Protein AF-A0A355G1M2-F1 (afdb_monomer)

Foldseek 3Di:
DVCCVQWLQRVQQLQLQLQLLVQLEPVSSVVSSVLSSVLSVVCVQVVDNVVSVVVVVVVVVLVVVLVVVCVVPVVVSVVVVVVVVVVCVVVVVVVVVCCVVVVVPPSPPPPTDDHHDPVVVVCSCPPPVNVVSNVSSVVSHVVVVVD

Solvent-accessible surface area (backbone atoms only — not comparable to full-atom values): 7878 Å² total; per-residue (Å²): 122,85,45,47,85,44,7,44,70,51,28,24,50,54,51,8,49,55,52,5,41,70,53,36,39,73,70,45,20,59,53,35,26,56,50,27,41,53,34,36,48,49,24,62,73,65,76,35,65,61,66,33,53,50,54,51,49,52,51,49,52,50,55,53,49,41,49,58,38,33,77,77,34,54,68,57,23,53,53,53,50,50,52,52,51,52,51,48,50,53,52,50,52,49,51,51,50,50,33,60,76,66,65,63,73,67,75,74,75,66,82,73,49,84,48,83,55,78,73,58,57,54,52,52,68,71,26,68,70,48,48,48,43,52,53,51,24,53,51,38,41,53,58,64,74,72,110

pLDDT: mean 85.14, std 11.97, range [50.19, 97.44]

Structure (mmCIF, N/CA/C/O backbone):
data_AF-A0A355G1M2-F1
#
_entry.id   AF-A0A355G1M2-F1
#
loop_
_atom_site.group_PDB
_atom_site.id
_atom_site.type_symbol
_atom_site.label_atom_id
_atom_site.label_alt_id
_atom_site.label_comp_id
_atom_site.label_asym_id
_atom_site.label_entity_id
_atom_site.label_seq_id
_atom_site.pdbx_PDB_ins_code
_atom_site.Cartn_x
_at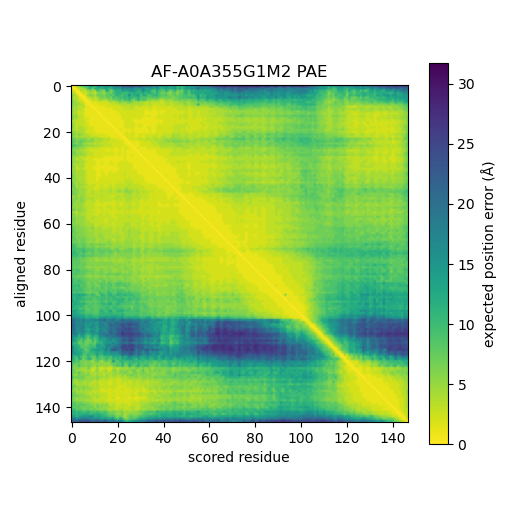om_site.Cartn_y
_atom_site.Cartn_z
_atom_site.occupancy
_atom_site.B_iso_or_equiv
_atom_site.auth_seq_id
_atom_site.auth_comp_id
_atom_site.auth_asym_id
_atom_site.auth_atom_id
_atom_site.pdbx_PDB_model_num
ATOM 1 N N . GLN A 1 1 ? -9.400 11.497 11.904 1.00 58.09 1 GLN A N 1
ATOM 2 C CA . GLN A 1 1 ? -10.157 10.222 11.981 1.00 58.09 1 GLN A CA 1
ATOM 3 C C . GLN A 1 1 ? -11.694 10.417 12.000 1.00 58.09 1 GLN A C 1
ATOM 5 O O . GLN A 1 1 ? -12.378 9.832 12.837 1.00 58.09 1 GLN A O 1
ATOM 10 N N . PRO A 1 2 ? -12.296 11.182 11.066 1.00 62.97 2 PRO A N 1
ATOM 11 C CA . PRO A 1 2 ? -13.737 11.472 11.094 1.00 62.97 2 PRO A CA 1
ATOM 12 C C . PRO A 1 2 ? -14.637 10.272 10.757 1.00 62.97 2 PRO A C 1
ATOM 14 O O . PRO A 1 2 ? -15.828 10.331 11.039 1.00 62.97 2 PRO A O 1
ATOM 17 N N . LEU A 1 3 ? -14.108 9.192 10.168 1.00 64.69 3 LEU A N 1
ATOM 18 C CA . LEU A 1 3 ? -14.884 7.986 9.849 1.00 64.69 3 LEU A CA 1
ATOM 19 C C . LEU A 1 3 ? -14.980 6.992 11.020 1.00 64.69 3 LEU A C 1
ATOM 21 O O . LEU A 1 3 ? -15.924 6.211 11.049 1.00 64.69 3 LEU A O 1
ATOM 25 N N . ARG A 1 4 ? -14.097 7.069 12.034 1.00 67.31 4 ARG A N 1
ATOM 26 C CA . ARG A 1 4 ? -14.132 6.173 13.217 1.00 67.31 4 ARG A CA 1
ATOM 27 C C . ARG A 1 4 ? -15.429 6.295 14.025 1.00 67.31 4 ARG A C 1
ATOM 29 O O . ARG A 1 4 ? -15.841 5.351 14.690 1.00 67.31 4 ARG A O 1
ATOM 36 N N . ARG A 1 5 ? -16.141 7.427 13.918 1.00 64.69 5 ARG A N 1
ATOM 37 C CA . ARG A 1 5 ? -17.491 7.603 14.500 1.00 64.69 5 ARG A CA 1
ATOM 38 C C . ARG A 1 5 ? -18.556 6.679 13.887 1.00 64.69 5 ARG A C 1
ATOM 40 O O . ARG A 1 5 ? -19.636 6.548 14.454 1.00 64.69 5 ARG A O 1
ATOM 47 N N . TYR A 1 6 ? -18.259 6.070 12.741 1.00 67.75 6 TYR A N 1
ATOM 48 C CA . TYR A 1 6 ? -19.105 5.117 12.016 1.00 67.75 6 TYR A CA 1
ATOM 49 C C . TYR A 1 6 ? -18.546 3.687 12.070 1.00 67.75 6 TYR A C 1
ATOM 51 O O . TYR A 1 6 ? -18.909 2.841 11.261 1.00 67.75 6 TYR A O 1
ATOM 59 N N . GLY A 1 7 ? -17.647 3.441 13.020 1.00 77.06 7 GLY A N 1
ATOM 60 C CA . GLY A 1 7 ? -17.016 2.161 13.274 1.00 77.06 7 GLY A CA 1
ATOM 61 C C . GLY A 1 7 ? -15.656 1.996 12.608 1.00 77.06 7 GLY A C 1
ATOM 62 O O . GLY A 1 7 ? -15.419 2.479 11.501 1.00 77.06 7 GLY A O 1
ATOM 63 N N . ASP A 1 8 ? -14.746 1.317 13.305 1.00 78.19 8 ASP A N 1
ATOM 64 C CA . ASP A 1 8 ? -13.336 1.246 12.905 1.00 78.19 8 ASP A CA 1
ATOM 65 C C . ASP A 1 8 ? -13.138 0.446 11.610 1.00 78.19 8 ASP A C 1
ATOM 67 O O . ASP A 1 8 ? -12.452 0.909 10.702 1.00 78.19 8 ASP A O 1
ATOM 71 N N . HIS A 1 9 ? -13.817 -0.695 11.455 1.00 82.12 9 HIS A N 1
ATOM 72 C CA . HIS A 1 9 ? -13.737 -1.496 10.227 1.00 82.12 9 HIS A CA 1
ATOM 73 C C . HIS A 1 9 ? -14.276 -0.752 9.001 1.00 82.12 9 HIS A C 1
ATOM 75 O O . HIS A 1 9 ? -13.664 -0.787 7.935 1.00 82.12 9 HIS A O 1
ATOM 81 N N . PHE A 1 10 ? -15.390 -0.029 9.158 1.00 84.62 10 PHE A N 1
ATOM 82 C CA . PHE A 1 10 ? -15.924 0.810 8.088 1.00 84.62 10 PHE A CA 1
ATOM 83 C C . PHE A 1 10 ? -14.963 1.948 7.752 1.00 84.62 10 PHE A C 1
ATOM 85 O O . PHE A 1 10 ? -14.737 2.221 6.578 1.00 84.62 10 PHE A O 1
ATOM 92 N N . ALA A 1 11 ? -14.359 2.583 8.759 1.00 85.12 11 ALA A N 1
ATOM 93 C CA . ALA A 1 11 ? -13.380 3.638 8.543 1.00 85.12 11 ALA A CA 1
ATOM 94 C C . ALA A 1 11 ? -12.160 3.141 7.759 1.00 85.12 11 ALA A C 1
ATOM 96 O O . ALA A 1 11 ? -11.741 3.822 6.824 1.00 85.12 11 ALA A O 1
ATOM 97 N N . VAL A 1 12 ? -11.625 1.963 8.097 1.00 89.50 12 VAL A N 1
ATOM 98 C CA . VAL A 1 12 ? -10.508 1.342 7.367 1.00 89.50 12 VAL A CA 1
ATOM 99 C C . VAL A 1 12 ? -10.911 1.043 5.925 1.00 89.50 12 VAL A C 1
ATOM 101 O O . VAL A 1 12 ? -10.237 1.499 5.007 1.00 89.50 12 VAL A O 1
ATOM 104 N N . PHE A 1 13 ? -12.044 0.369 5.715 1.00 91.44 13 PHE A N 1
ATOM 105 C CA . PHE A 1 13 ? -12.527 0.028 4.375 1.00 91.44 13 PHE A CA 1
ATOM 106 C C . PHE A 1 13 ? -12.783 1.268 3.506 1.00 91.44 13 PHE A C 1
ATOM 108 O O . PHE A 1 13 ? -12.285 1.363 2.387 1.00 91.44 13 PHE A O 1
ATOM 115 N N . ALA A 1 14 ? -13.536 2.239 4.024 1.00 90.00 14 ALA A N 1
ATOM 116 C CA . ALA A 1 14 ? -13.893 3.460 3.308 1.00 90.00 14 ALA A CA 1
ATOM 117 C C . ALA A 1 14 ? -12.653 4.291 2.950 1.00 90.00 14 ALA A C 1
ATOM 119 O O . ALA A 1 14 ? -12.569 4.833 1.849 1.00 90.00 14 ALA A O 1
ATOM 120 N N . THR A 1 15 ? -11.677 4.363 3.860 1.00 90.81 15 THR A N 1
ATOM 121 C CA . THR A 1 15 ? -10.411 5.065 3.610 1.00 90.81 15 THR A CA 1
ATOM 122 C C . THR A 1 15 ? -9.580 4.335 2.556 1.00 90.81 15 THR A C 1
ATOM 124 O O . THR A 1 15 ? -9.084 4.978 1.635 1.00 90.81 15 THR A O 1
ATOM 127 N N . ALA A 1 16 ? -9.479 3.004 2.637 1.00 93.62 16 ALA A N 1
ATOM 128 C CA . ALA A 1 16 ? -8.776 2.189 1.648 1.00 93.62 16 ALA A CA 1
ATOM 129 C C . ALA A 1 16 ? -9.404 2.305 0.250 1.00 93.62 16 ALA A C 1
ATOM 131 O O . ALA A 1 16 ? -8.685 2.404 -0.741 1.00 93.62 16 ALA A O 1
ATOM 132 N N . LEU A 1 17 ? -10.737 2.356 0.168 1.00 93.88 17 LEU A N 1
ATOM 133 C CA . LEU A 1 17 ? -11.465 2.530 -1.089 1.00 93.88 17 LEU A CA 1
ATOM 134 C C . LEU A 1 17 ? -11.122 3.861 -1.765 1.00 93.88 17 LEU A C 1
ATOM 136 O O . LEU A 1 17 ? -10.746 3.877 -2.934 1.00 93.88 17 LEU A O 1
ATOM 140 N N . VAL A 1 18 ? -11.211 4.970 -1.027 1.00 92.69 18 VAL A N 1
ATOM 141 C CA . VAL A 1 18 ? -10.869 6.301 -1.559 1.00 92.69 18 VAL A CA 1
ATOM 142 C C . VAL A 1 18 ? -9.389 6.370 -1.947 1.00 92.69 18 VAL A C 1
ATOM 144 O O . VAL A 1 18 ? -9.055 6.931 -2.987 1.00 92.69 18 VAL A O 1
ATOM 147 N N . PHE A 1 19 ? -8.506 5.761 -1.153 1.00 92.94 19 PHE A N 1
ATOM 148 C CA . PHE A 1 19 ? -7.075 5.698 -1.447 1.00 92.94 19 PHE A CA 1
ATOM 149 C C . PHE A 1 19 ? -6.767 4.915 -2.735 1.00 92.94 19 PHE A C 1
ATOM 151 O O . PHE A 1 19 ? -5.972 5.373 -3.556 1.00 92.94 19 PHE A O 1
ATOM 158 N N . GLY A 1 20 ? -7.447 3.787 -2.958 1.00 92.75 20 GLY A N 1
ATOM 159 C CA . GLY A 1 20 ? -7.360 3.040 -4.212 1.00 92.75 20 GLY A CA 1
ATOM 160 C C . GLY A 1 20 ? -7.839 3.860 -5.409 1.00 92.75 20 GLY A C 1
ATOM 161 O O . GLY A 1 20 ? -7.151 3.934 -6.425 1.00 92.75 20 GLY A O 1
ATOM 162 N N . LEU A 1 21 ? -8.994 4.522 -5.288 1.00 92.88 21 LEU A N 1
ATOM 163 C CA . LEU A 1 21 ? -9.550 5.358 -6.362 1.00 92.88 21 LEU A CA 1
ATOM 164 C C . LEU A 1 21 ? -8.621 6.522 -6.740 1.00 92.88 21 LEU A C 1
ATOM 166 O O . LEU A 1 21 ? -8.573 6.922 -7.900 1.00 92.88 21 LEU A O 1
ATOM 170 N N . ALA A 1 22 ? -7.836 7.033 -5.791 1.00 91.00 22 ALA A N 1
ATOM 171 C CA . ALA A 1 22 ? -6.885 8.114 -6.039 1.00 91.00 22 ALA A CA 1
ATOM 172 C C . ALA A 1 22 ? -5.697 7.722 -6.946 1.00 91.00 22 ALA A C 1
ATOM 174 O O . ALA A 1 22 ? -4.993 8.610 -7.417 1.00 91.00 22 ALA A O 1
ATOM 175 N N . HIS A 1 23 ? -5.464 6.429 -7.217 1.00 89.25 23 HIS A N 1
ATOM 176 C CA . HIS A 1 23 ? -4.326 5.968 -8.032 1.00 89.25 23 HIS A CA 1
ATOM 177 C C . HIS A 1 23 ? -4.560 6.042 -9.552 1.00 89.25 23 HIS A C 1
ATOM 179 O O . HIS A 1 23 ? -3.624 5.831 -10.321 1.00 89.25 23 HIS A O 1
ATOM 185 N N . GLY A 1 24 ? -5.789 6.318 -10.007 1.00 84.75 24 GLY A N 1
ATOM 186 C CA . GLY A 1 24 ? -6.078 6.665 -11.410 1.00 84.75 24 GLY A CA 1
ATOM 187 C C . GLY A 1 24 ? -5.888 5.553 -12.456 1.00 84.75 24 GLY A C 1
ATOM 188 O O . GLY A 1 24 ? -6.105 5.788 -13.638 1.00 84.75 24 GLY A O 1
ATOM 189 N N . THR A 1 25 ? -5.510 4.338 -12.057 1.00 89.12 25 THR A N 1
ATOM 190 C CA . THR A 1 25 ? -5.374 3.168 -12.942 1.00 89.12 25 THR A CA 1
ATOM 191 C C . THR A 1 25 ? -6.007 1.942 -12.298 1.00 89.12 25 THR A C 1
ATOM 193 O O . THR A 1 25 ? -6.087 1.854 -11.074 1.00 89.12 25 THR A O 1
ATOM 196 N N . VAL A 1 26 ? -6.449 0.968 -13.099 1.00 88.06 26 VAL A N 1
ATOM 197 C CA . VAL A 1 26 ? -7.085 -0.254 -12.570 1.00 88.06 26 VAL A CA 1
ATOM 198 C C . VAL A 1 26 ? -6.090 -1.103 -11.774 1.00 88.06 26 VAL A C 1
ATOM 200 O O . VAL A 1 26 ? -6.396 -1.528 -10.663 1.00 88.06 26 VAL A O 1
ATOM 203 N N . SER A 1 27 ? -4.881 -1.312 -12.300 1.00 86.69 27 SER A N 1
ATOM 204 C CA . SER A 1 27 ? -3.820 -2.049 -11.600 1.00 86.69 27 SER A CA 1
ATOM 205 C C . SER A 1 27 ? -3.390 -1.337 -10.314 1.00 86.69 27 SER A C 1
ATOM 207 O O . SER A 1 27 ? -3.302 -1.971 -9.260 1.00 86.69 27 SER A O 1
ATOM 209 N N . GLY A 1 28 ? -3.205 -0.014 -10.379 1.00 88.19 28 GLY A N 1
ATOM 210 C CA . GLY A 1 28 ? -2.895 0.819 -9.220 1.00 88.19 28 GLY A CA 1
ATOM 211 C C . GLY A 1 28 ? -4.004 0.800 -8.171 1.00 88.19 28 GLY A C 1
ATOM 212 O O . GLY A 1 28 ? -3.703 0.667 -6.990 1.00 88.19 28 GLY A O 1
ATOM 213 N N . PHE A 1 29 ? -5.275 0.840 -8.583 1.00 91.44 29 PHE A N 1
ATOM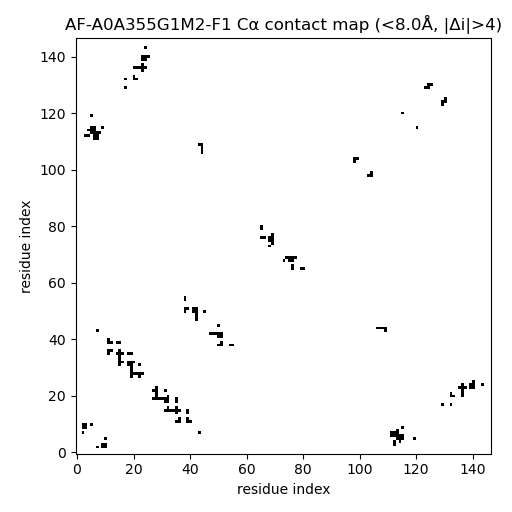 214 C CA . PHE A 1 29 ? -6.428 0.731 -7.686 1.00 91.44 29 PHE A CA 1
ATOM 215 C C . PHE A 1 29 ? -6.403 -0.570 -6.889 1.00 91.44 29 PHE A C 1
ATOM 217 O O . PHE A 1 29 ? -6.511 -0.527 -5.665 1.00 91.44 29 PHE A O 1
ATOM 224 N N . VAL A 1 30 ? -6.248 -1.716 -7.565 1.00 91.88 30 VAL A N 1
ATOM 225 C CA . VAL A 1 30 ? -6.264 -3.028 -6.900 1.00 91.88 30 VAL A CA 1
ATOM 226 C C . VAL A 1 30 ? -5.148 -3.094 -5.860 1.00 91.88 30 VAL A C 1
ATOM 228 O O . VAL A 1 30 ? -5.410 -3.405 -4.699 1.00 91.88 30 VAL A O 1
ATOM 231 N N . PHE A 1 31 ? -3.922 -2.735 -6.245 1.00 90.44 31 PHE A N 1
ATOM 232 C CA . PHE A 1 31 ? -2.782 -2.728 -5.331 1.00 90.44 31 PHE A CA 1
ATOM 233 C C . PHE A 1 31 ? -2.989 -1.766 -4.151 1.00 90.44 31 PHE A C 1
ATOM 235 O O . PHE A 1 31 ? -2.896 -2.164 -2.986 1.00 90.44 31 PHE A O 1
ATOM 242 N N . ALA A 1 32 ? -3.326 -0.509 -4.438 1.00 91.81 32 ALA A N 1
ATOM 243 C CA . ALA A 1 32 ? -3.472 0.532 -3.432 1.00 91.81 32 ALA A CA 1
ATOM 244 C C . ALA A 1 32 ? -4.640 0.280 -2.481 1.00 91.81 32 ALA A C 1
ATOM 246 O O . ALA A 1 32 ? -4.533 0.603 -1.302 1.00 91.81 32 ALA A O 1
ATOM 247 N N . PHE A 1 33 ? -5.729 -0.337 -2.940 1.00 94.50 33 PHE A N 1
ATOM 248 C CA . PHE A 1 33 ? -6.835 -0.727 -2.074 1.00 94.50 33 PHE A CA 1
ATOM 249 C C . PHE A 1 33 ? -6.374 -1.713 -0.989 1.00 94.50 33 PHE A C 1
ATOM 251 O O . PHE A 1 33 ? -6.604 -1.472 0.198 1.00 94.50 33 PHE A O 1
ATOM 258 N N . PHE A 1 34 ? -5.662 -2.783 -1.360 1.00 93.75 34 PHE A N 1
ATOM 259 C CA . PHE A 1 34 ? -5.168 -3.767 -0.389 1.00 93.75 34 PHE A CA 1
ATOM 260 C C . PHE A 1 34 ? -4.090 -3.193 0.533 1.00 93.75 34 PHE A C 1
ATOM 262 O O . PHE A 1 34 ? -4.152 -3.404 1.747 1.00 93.75 34 PHE A O 1
ATOM 269 N N . VAL A 1 35 ? -3.151 -2.409 -0.002 1.00 92.12 35 VAL A N 1
ATOM 270 C CA . VAL A 1 35 ? -2.174 -1.683 0.826 1.00 92.12 35 VAL A CA 1
ATOM 271 C C . VAL A 1 35 ? -2.894 -0.730 1.783 1.00 92.12 35 VAL A C 1
ATOM 273 O O . VAL A 1 35 ? -2.589 -0.703 2.972 1.00 92.12 35 VAL A O 1
ATOM 276 N N . GLY A 1 36 ? -3.908 -0.009 1.310 1.00 93.38 36 GLY A N 1
ATOM 277 C CA . GLY A 1 36 ? -4.734 0.892 2.110 1.00 93.38 36 GLY A CA 1
ATOM 278 C C . GLY A 1 36 ? -5.445 0.192 3.270 1.00 93.38 36 GLY A C 1
ATOM 279 O O . GLY A 1 36 ? -5.543 0.771 4.352 1.00 93.38 36 GLY A O 1
ATOM 280 N N . LEU A 1 37 ? -5.883 -1.062 3.096 1.00 93.69 37 LEU A N 1
ATOM 281 C CA . LEU A 1 37 ? -6.429 -1.873 4.190 1.00 93.69 37 LEU A CA 1
ATOM 282 C C . LEU A 1 37 ? -5.365 -2.170 5.255 1.00 93.69 37 LEU A C 1
ATOM 284 O O . LEU A 1 37 ? -5.633 -1.993 6.445 1.00 93.69 37 LEU A O 1
ATOM 288 N N . VAL A 1 38 ? -4.157 -2.567 4.841 1.00 91.44 38 VAL A N 1
ATOM 289 C CA . VAL A 1 38 ? -3.033 -2.841 5.756 1.00 91.44 38 VAL A CA 1
ATOM 290 C C . VAL A 1 38 ? -2.629 -1.578 6.517 1.00 91.44 38 VAL A C 1
ATOM 292 O O . VAL A 1 38 ? -2.534 -1.600 7.744 1.00 91.44 38 VAL A O 1
ATOM 295 N N . LEU A 1 39 ? -2.454 -0.457 5.814 1.00 91.81 39 LEU A N 1
ATOM 296 C CA . LEU A 1 39 ? -2.106 0.830 6.418 1.00 91.81 39 LEU A CA 1
ATOM 297 C C . LEU A 1 39 ? -3.205 1.318 7.365 1.00 91.81 39 LEU A C 1
ATOM 299 O O . LEU A 1 39 ? -2.914 1.737 8.484 1.00 91.81 39 LEU A O 1
ATOM 303 N N . GLY A 1 40 ? -4.472 1.226 6.956 1.00 89.56 40 GLY A N 1
ATOM 304 C CA . GLY A 1 40 ? -5.609 1.592 7.796 1.00 89.56 40 GLY A CA 1
ATOM 305 C C . GLY A 1 40 ? -5.675 0.756 9.075 1.00 89.56 40 GLY A C 1
ATOM 306 O O . GLY A 1 40 ? -5.943 1.298 10.150 1.00 89.56 40 GLY A O 1
ATOM 307 N N . TYR A 1 41 ? -5.358 -0.536 8.988 1.00 87.75 41 TYR A N 1
ATOM 308 C CA . TYR A 1 41 ? -5.270 -1.407 10.156 1.00 87.75 41 TYR A CA 1
ATOM 309 C C . TYR A 1 41 ? -4.055 -1.084 11.040 1.00 87.75 41 TYR A C 1
ATOM 311 O O . TYR A 1 41 ? -4.178 -1.062 12.263 1.00 87.75 41 TYR A O 1
ATOM 319 N N . ALA A 1 42 ? -2.905 -0.733 10.457 1.00 86.94 42 ALA A N 1
ATOM 320 C CA . ALA A 1 42 ? -1.735 -0.275 11.208 1.00 86.94 42 ALA A CA 1
ATOM 321 C C . ALA A 1 42 ? -2.020 1.021 11.990 1.00 86.94 42 ALA A C 1
ATOM 323 O O . ALA A 1 42 ? -1.632 1.135 13.154 1.00 86.94 42 ALA A O 1
ATOM 324 N N . VAL A 1 43 ? -2.754 1.973 11.401 1.00 87.88 43 VAL A N 1
ATOM 325 C CA . VAL A 1 43 ? -3.222 3.188 12.099 1.00 87.88 43 VAL A CA 1
ATOM 326 C C . VAL A 1 43 ? -4.200 2.844 13.215 1.00 87.88 43 VAL A C 1
ATOM 328 O O . VAL A 1 43 ? -4.159 3.459 14.278 1.00 87.88 43 VAL A O 1
ATOM 331 N N . PHE A 1 44 ? -5.090 1.877 12.985 1.00 84.25 44 PHE A N 1
ATOM 332 C CA . PHE A 1 44 ? -6.028 1.418 14.006 1.00 84.25 44 PHE A CA 1
ATOM 333 C C . PHE A 1 44 ? -5.297 0.813 15.213 1.00 84.25 44 PHE A C 1
ATOM 335 O O . PHE A 1 44 ? -5.609 1.180 16.341 1.00 84.25 44 PHE A O 1
ATOM 342 N N . LEU A 1 45 ? -4.302 -0.050 14.980 1.00 80.62 45 LEU A N 1
ATOM 343 C CA . LEU A 1 45 ? -3.539 -0.711 16.044 1.00 80.62 45 LEU A CA 1
ATOM 344 C C . LEU A 1 45 ? -2.589 0.229 16.792 1.00 80.62 45 LEU A C 1
ATOM 346 O O . LEU A 1 45 ? -2.432 0.110 18.002 1.00 80.62 45 LEU A O 1
ATOM 350 N N . SER A 1 46 ? -1.924 1.132 16.073 1.00 82.50 46 SER A N 1
ATOM 351 C CA . SER A 1 46 ? -0.945 2.057 16.663 1.00 82.50 46 SER A CA 1
ATOM 352 C C . SER A 1 46 ? -1.568 3.332 17.228 1.00 82.50 46 SER A C 1
ATOM 354 O O . SER A 1 46 ? -0.863 4.131 17.838 1.00 82.50 46 SER A O 1
ATOM 356 N N . GLU A 1 47 ? -2.854 3.565 16.947 1.00 83.06 47 GLU A N 1
ATOM 357 C CA . GLU A 1 47 ? -3.566 4.829 17.176 1.00 83.06 47 GLU A CA 1
ATOM 358 C C . GLU A 1 47 ? -2.835 6.069 16.621 1.00 83.06 47 GLU A C 1
ATOM 360 O O . GLU A 1 47 ? -3.121 7.205 16.998 1.00 83.06 47 GLU A O 1
ATOM 365 N N . SER A 1 48 ? -1.923 5.863 15.667 1.00 83.44 48 SER A N 1
ATOM 366 C CA . SER A 1 48 ? -1.028 6.876 15.121 1.00 83.44 48 SER A CA 1
ATOM 367 C C . SER A 1 48 ? -1.042 6.832 13.599 1.00 83.44 48 SER A C 1
ATOM 369 O O . SER A 1 48 ? -1.102 5.770 12.986 1.00 83.44 48 SER A O 1
ATOM 371 N N . LEU A 1 49 ? -0.980 8.001 12.959 1.00 88.81 49 LEU A N 1
ATOM 372 C CA . LEU A 1 49 ? -0.861 8.090 11.500 1.00 88.81 49 LEU A CA 1
ATOM 373 C C . LEU A 1 49 ? 0.573 7.841 11.018 1.00 88.81 49 LEU A C 1
ATOM 375 O O . LEU A 1 49 ? 0.769 7.461 9.865 1.00 88.81 49 LEU A O 1
ATOM 379 N N . TRP A 1 50 ? 1.567 8.024 11.891 1.00 93.25 50 TRP A N 1
ATOM 380 C CA . TRP A 1 50 ? 2.983 7.954 11.531 1.00 93.25 50 TRP A CA 1
ATOM 381 C C . TRP A 1 50 ? 3.419 6.616 10.926 1.00 93.25 50 TRP A C 1
ATOM 383 O O . TRP A 1 50 ? 4.106 6.659 9.906 1.00 93.25 50 TRP A O 1
ATOM 393 N N . PRO A 1 51 ? 3.003 5.441 11.446 1.00 88.62 51 PRO A N 1
ATOM 394 C CA . PRO A 1 51 ? 3.368 4.166 10.831 1.00 88.62 51 PRO A CA 1
ATOM 395 C C . PRO A 1 51 ? 2.881 4.059 9.386 1.00 88.62 51 PRO A C 1
ATOM 397 O O . PRO A 1 51 ? 3.638 3.652 8.511 1.00 88.62 51 PRO A O 1
ATOM 400 N N . ALA A 1 52 ? 1.644 4.484 9.111 1.00 91.31 52 ALA A N 1
ATOM 401 C CA . ALA A 1 52 ? 1.110 4.446 7.755 1.00 91.31 52 ALA A CA 1
ATOM 402 C C . ALA A 1 52 ? 1.794 5.449 6.821 1.00 91.31 52 ALA A C 1
ATOM 404 O O . ALA A 1 52 ? 2.084 5.101 5.679 1.00 91.31 52 ALA A O 1
ATOM 405 N N . ILE A 1 53 ? 2.088 6.662 7.305 1.00 93.25 53 ILE A N 1
ATOM 406 C CA . ILE A 1 53 ? 2.834 7.672 6.541 1.00 93.25 53 ILE A CA 1
ATOM 407 C C . ILE A 1 53 ? 4.216 7.132 6.166 1.00 93.25 53 ILE A C 1
ATOM 409 O O . ILE A 1 53 ? 4.599 7.213 5.002 1.00 93.25 53 ILE A O 1
ATOM 413 N N . LEU A 1 54 ? 4.941 6.545 7.122 1.00 94.31 54 LEU A N 1
ATOM 414 C CA . LEU A 1 54 ? 6.285 6.027 6.888 1.00 94.31 54 LEU A CA 1
ATOM 415 C C . LEU A 1 54 ? 6.277 4.860 5.894 1.00 94.31 54 LEU A C 1
ATOM 417 O O . LEU A 1 54 ? 7.053 4.871 4.943 1.00 94.31 54 LEU A O 1
ATOM 421 N N . ILE A 1 55 ? 5.377 3.886 6.069 1.00 91.25 55 ILE A N 1
ATOM 422 C CA . ILE A 1 55 ? 5.268 2.746 5.146 1.00 91.25 55 ILE A CA 1
ATOM 423 C C . ILE A 1 55 ? 4.896 3.230 3.739 1.00 91.25 55 ILE A C 1
ATOM 425 O O . ILE A 1 55 ? 5.501 2.791 2.763 1.00 91.25 55 ILE A O 1
ATOM 429 N N . HIS A 1 56 ? 3.939 4.156 3.615 1.00 92.38 56 HIS A N 1
ATOM 430 C CA . HIS A 1 56 ? 3.542 4.687 2.313 1.00 92.38 56 HIS A CA 1
ATOM 431 C C . HIS A 1 56 ? 4.674 5.473 1.638 1.00 92.38 56 HIS A C 1
ATOM 433 O O . HIS A 1 56 ? 4.929 5.288 0.449 1.00 92.38 56 HIS A O 1
ATOM 439 N N . PHE A 1 57 ? 5.392 6.301 2.400 1.00 94.56 57 PHE A N 1
ATOM 440 C CA . PHE A 1 57 ? 6.551 7.035 1.903 1.00 94.56 57 PHE A CA 1
ATOM 441 C C . PHE A 1 57 ? 7.646 6.090 1.397 1.00 94.56 57 PHE A C 1
ATOM 443 O O . PHE A 1 57 ? 8.128 6.265 0.281 1.00 94.56 57 PHE A O 1
ATOM 450 N N . LEU A 1 58 ? 7.996 5.058 2.172 1.00 93.12 58 LEU A N 1
ATOM 451 C CA . LEU A 1 58 ? 8.996 4.064 1.776 1.00 93.12 58 LEU A CA 1
ATOM 452 C C . LEU A 1 58 ? 8.564 3.274 0.535 1.00 93.12 58 LEU A C 1
ATOM 454 O O . LEU A 1 58 ? 9.382 3.044 -0.352 1.00 93.12 58 LEU A O 1
ATOM 458 N N . ASN A 1 59 ? 7.282 2.910 0.438 1.00 91.25 59 ASN A N 1
ATOM 459 C CA . ASN A 1 59 ? 6.731 2.258 -0.750 1.00 91.25 59 ASN A CA 1
ATOM 460 C C . ASN A 1 59 ? 6.879 3.140 -1.998 1.00 91.25 59 ASN A C 1
ATOM 462 O O . ASN A 1 59 ? 7.308 2.659 -3.044 1.00 91.25 59 ASN A O 1
ATOM 466 N N . ASN A 1 60 ? 6.555 4.430 -1.888 1.00 91.94 60 ASN A N 1
ATOM 467 C CA . ASN A 1 60 ? 6.668 5.361 -3.010 1.00 91.94 60 ASN A CA 1
ATOM 468 C C . ASN A 1 60 ? 8.132 5.627 -3.374 1.00 91.94 60 ASN A C 1
ATOM 470 O O . ASN A 1 60 ? 8.463 5.672 -4.553 1.00 91.94 60 ASN A O 1
ATOM 474 N N . LEU A 1 61 ? 9.017 5.750 -2.380 1.00 93.94 61 LEU A N 1
ATOM 475 C CA . LEU A 1 61 ? 10.453 5.901 -2.606 1.00 93.94 61 LEU A CA 1
ATOM 476 C C . LEU A 1 61 ? 11.026 4.693 -3.355 1.00 93.94 61 LEU A C 1
ATOM 478 O O . LEU A 1 61 ? 11.770 4.866 -4.316 1.00 93.94 61 LEU A O 1
ATOM 482 N N . TYR A 1 62 ? 10.645 3.482 -2.948 1.00 93.81 62 TYR A N 1
ATOM 483 C CA . TYR A 1 62 ? 11.012 2.255 -3.647 1.00 93.81 62 TYR A CA 1
ATOM 484 C C . TYR A 1 62 ? 10.471 2.239 -5.083 1.00 93.81 62 TYR A C 1
ATOM 486 O O . TYR A 1 62 ? 11.245 2.040 -6.015 1.00 93.81 62 TYR A O 1
ATOM 494 N N . ALA A 1 63 ? 9.176 2.501 -5.283 1.00 91.38 63 ALA A N 1
ATOM 495 C CA . ALA A 1 63 ? 8.558 2.472 -6.608 1.00 91.38 63 ALA A CA 1
ATOM 496 C C . ALA A 1 63 ? 9.200 3.483 -7.576 1.00 91.38 63 ALA A C 1
ATOM 498 O O . ALA A 1 63 ? 9.575 3.121 -8.695 1.00 91.38 63 ALA A O 1
ATOM 499 N N . SER A 1 64 ? 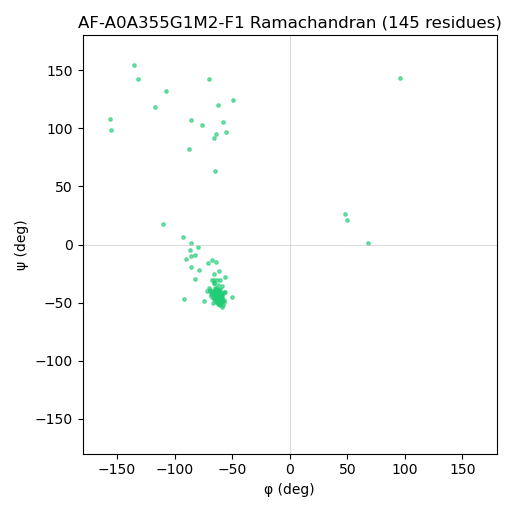9.386 4.730 -7.135 1.00 93.88 64 SER A N 1
ATOM 500 C CA . SER A 1 64 ? 10.048 5.764 -7.934 1.00 93.88 64 SER A CA 1
ATOM 501 C C . SER A 1 64 ? 11.519 5.428 -8.179 1.00 93.88 64 SER A C 1
ATOM 503 O O . SER A 1 64 ? 11.984 5.521 -9.310 1.00 93.88 64 SER A O 1
ATOM 505 N N . GLY A 1 65 ? 12.246 4.965 -7.158 1.00 95.38 65 GLY A N 1
ATOM 506 C CA . GLY A 1 65 ? 13.653 4.586 -7.292 1.00 95.38 65 GLY A CA 1
ATOM 507 C C . GLY A 1 65 ? 13.871 3.444 -8.287 1.00 95.38 65 GLY A C 1
ATOM 508 O O . GLY A 1 65 ? 14.749 3.535 -9.141 1.00 95.38 65 GLY A O 1
ATOM 509 N N . ILE A 1 66 ? 13.044 2.395 -8.234 1.00 96.56 66 ILE A N 1
ATOM 510 C CA . ILE A 1 66 ? 13.096 1.283 -9.197 1.00 96.56 66 ILE A CA 1
ATOM 511 C C . ILE A 1 66 ? 12.756 1.755 -10.613 1.00 96.56 66 ILE A C 1
ATOM 513 O O . ILE A 1 66 ? 13.384 1.292 -11.563 1.00 96.56 66 ILE A O 1
ATOM 517 N N . THR A 1 67 ? 11.814 2.690 -10.761 1.00 94.81 67 THR A N 1
ATOM 518 C CA . THR A 1 67 ? 11.469 3.277 -12.066 1.00 94.81 67 THR A CA 1
ATOM 519 C C . THR A 1 67 ? 12.665 4.012 -12.672 1.00 94.81 67 THR A C 1
ATOM 521 O O . THR A 1 67 ? 13.039 3.730 -13.809 1.00 94.81 67 THR A O 1
ATOM 524 N N . GLU A 1 68 ? 13.329 4.878 -11.902 1.00 96.12 68 GLU A N 1
ATOM 525 C CA . GLU A 1 68 ? 14.507 5.613 -12.384 1.00 96.12 68 GLU A CA 1
ATOM 526 C C . GLU A 1 68 ? 15.690 4.690 -12.701 1.00 96.12 68 GLU A C 1
ATOM 528 O O . GLU A 1 68 ? 16.352 4.853 -13.725 1.00 96.12 68 GLU A O 1
ATOM 533 N N . ILE A 1 69 ? 15.928 3.661 -11.883 1.00 96.38 69 ILE A N 1
ATOM 534 C CA . ILE A 1 69 ? 16.945 2.645 -12.193 1.00 96.38 69 ILE A CA 1
ATOM 535 C C . ILE A 1 69 ? 16.571 1.893 -13.475 1.00 96.38 69 ILE A C 1
ATOM 537 O O . ILE A 1 69 ? 17.448 1.615 -14.289 1.00 96.38 69 ILE A O 1
ATOM 541 N N . GLY A 1 70 ? 15.288 1.586 -13.685 1.00 96.81 70 GLY A N 1
ATOM 542 C CA . GLY A 1 70 ? 14.791 0.899 -14.879 1.00 96.81 70 GLY A CA 1
ATOM 543 C C . GLY A 1 70 ? 15.016 1.691 -16.165 1.00 96.81 70 GLY A C 1
ATOM 544 O O . GLY A 1 70 ? 15.346 1.090 -17.187 1.00 96.81 70 GLY A O 1
ATOM 545 N N . ASN A 1 71 ? 14.931 3.022 -16.090 1.00 96.12 71 ASN A N 1
ATOM 546 C CA . ASN A 1 71 ? 15.238 3.923 -17.204 1.00 96.12 71 ASN A CA 1
ATOM 547 C C . ASN A 1 71 ? 16.726 3.888 -17.605 1.00 96.12 71 ASN A C 1
ATOM 549 O O . ASN A 1 71 ? 17.056 4.172 -18.754 1.00 96.12 71 ASN A O 1
ATOM 553 N N . ILE A 1 72 ? 17.622 3.525 -16.678 1.00 96.25 72 ILE A N 1
ATOM 554 C CA . ILE A 1 72 ? 19.067 3.380 -16.922 1.00 96.25 72 ILE A CA 1
ATOM 555 C C . ILE A 1 72 ? 19.409 1.937 -17.325 1.00 96.25 72 ILE A C 1
ATOM 557 O O . ILE A 1 72 ? 20.164 1.703 -18.267 1.00 96.25 72 ILE A O 1
ATOM 561 N N . SER A 1 73 ? 18.884 0.953 -16.591 1.00 97.44 73 SER A N 1
ATOM 562 C CA . SER A 1 73 ? 19.114 -0.474 -16.809 1.00 97.44 73 SER A CA 1
ATOM 563 C C . SER A 1 73 ? 17.973 -1.313 -16.231 1.00 97.44 73 SER A C 1
ATOM 565 O O . SER A 1 73 ? 17.869 -1.522 -15.018 1.00 97.44 73 SER A O 1
ATOM 567 N N . ALA A 1 74 ? 17.160 -1.884 -17.122 1.00 96.50 74 ALA A N 1
ATOM 568 C CA . ALA A 1 74 ? 16.071 -2.785 -16.750 1.00 96.50 74 ALA A CA 1
ATOM 569 C C . ALA A 1 74 ? 16.564 -4.001 -15.942 1.00 96.50 74 ALA A C 1
ATOM 571 O O . ALA A 1 74 ? 15.955 -4.371 -14.940 1.00 96.50 74 ALA A O 1
ATOM 572 N N . ASN A 1 75 ? 17.706 -4.585 -16.323 1.00 97.44 75 ASN A N 1
ATOM 573 C CA . ASN A 1 75 ? 18.279 -5.737 -15.619 1.00 97.44 75 ASN A CA 1
ATOM 574 C C . ASN A 1 75 ? 18.694 -5.380 -14.185 1.00 97.44 75 ASN A C 1
ATOM 576 O O . ASN A 1 75 ? 18.448 -6.162 -13.265 1.00 97.44 75 ASN A O 1
ATOM 580 N N . ALA A 1 76 ? 19.281 -4.196 -13.979 1.00 95.88 76 ALA A N 1
ATOM 581 C CA . ALA A 1 76 ? 19.637 -3.724 -12.643 1.00 95.88 76 ALA A CA 1
ATOM 582 C C . ALA A 1 76 ? 18.386 -3.476 -11.787 1.00 95.88 76 ALA A C 1
ATOM 584 O O . ALA A 1 76 ? 18.344 -3.905 -10.635 1.00 95.88 76 ALA A O 1
ATOM 585 N N . ALA A 1 77 ? 17.347 -2.857 -12.357 1.00 96.12 77 ALA A N 1
ATOM 586 C CA . ALA A 1 77 ? 16.082 -2.618 -11.665 1.00 96.12 77 ALA A CA 1
ATOM 587 C C . ALA A 1 77 ? 15.407 -3.924 -11.225 1.00 96.12 77 ALA A C 1
ATOM 589 O O . ALA A 1 77 ? 14.993 -4.040 -10.072 1.00 96.12 77 ALA A O 1
ATOM 590 N N . ILE A 1 78 ? 15.352 -4.928 -12.108 1.00 96.38 78 ILE A N 1
ATOM 591 C CA . ILE A 1 78 ? 14.797 -6.253 -11.794 1.00 96.38 78 ILE A CA 1
ATOM 592 C C . ILE A 1 78 ? 15.603 -6.923 -10.678 1.00 96.38 78 ILE A C 1
ATOM 594 O O . ILE A 1 78 ? 15.023 -7.424 -9.715 1.00 96.38 78 ILE A O 1
ATOM 598 N N . LEU A 1 79 ? 16.935 -6.914 -10.778 1.00 96.75 79 LEU A N 1
ATOM 599 C CA . LEU A 1 79 ? 17.806 -7.536 -9.782 1.00 96.75 79 LEU A CA 1
ATOM 600 C C . LEU A 1 79 ? 17.648 -6.877 -8.405 1.00 96.75 79 LEU A C 1
ATOM 602 O O . LEU A 1 79 ? 17.434 -7.576 -7.415 1.00 96.75 79 LEU A O 1
ATOM 606 N N . ILE A 1 80 ? 17.695 -5.545 -8.341 1.00 95.00 80 ILE A N 1
ATOM 607 C CA . ILE A 1 80 ? 17.539 -4.790 -7.090 1.00 95.00 80 ILE A CA 1
ATOM 608 C C . ILE A 1 80 ? 16.137 -4.999 -6.511 1.00 95.00 80 ILE A C 1
ATOM 610 O O . ILE A 1 80 ? 16.000 -5.252 -5.314 1.00 95.00 80 ILE A O 1
ATOM 614 N N . SER A 1 81 ? 15.103 -4.955 -7.354 1.00 94.31 81 SER A N 1
ATOM 615 C CA . SER A 1 81 ? 13.722 -5.222 -6.952 1.00 94.31 81 SER A CA 1
ATOM 616 C C . SER A 1 81 ? 13.580 -6.605 -6.309 1.00 94.31 81 SER A C 1
ATOM 618 O O . SER A 1 81 ? 13.074 -6.712 -5.191 1.00 94.31 81 SER A O 1
ATOM 620 N N . ASN A 1 82 ? 14.113 -7.646 -6.953 1.00 95.12 82 ASN A N 1
ATOM 621 C CA . ASN A 1 82 ? 14.081 -9.011 -6.430 1.00 95.12 82 ASN A CA 1
ATOM 622 C C . ASN A 1 82 ? 14.811 -9.128 -5.088 1.00 95.12 82 ASN A C 1
ATOM 624 O O . ASN A 1 82 ? 14.282 -9.739 -4.162 1.00 95.12 82 ASN A O 1
ATOM 628 N N . ILE A 1 83 ? 15.993 -8.516 -4.952 1.00 95.81 83 ILE A N 1
ATOM 629 C CA . ILE A 1 83 ? 16.739 -8.511 -3.685 1.00 95.81 83 ILE A CA 1
ATOM 630 C C . ILE A 1 83 ? 15.901 -7.881 -2.570 1.00 95.81 83 ILE A C 1
ATOM 632 O O . ILE A 1 83 ? 15.768 -8.477 -1.502 1.00 95.81 83 ILE A O 1
ATOM 636 N N . ILE A 1 84 ? 15.309 -6.709 -2.816 1.00 92.94 84 ILE A N 1
ATOM 637 C CA . ILE A 1 84 ? 14.498 -5.997 -1.820 1.00 92.94 84 ILE A CA 1
ATOM 638 C C . ILE A 1 84 ? 13.271 -6.826 -1.423 1.00 92.94 84 ILE A C 1
ATOM 640 O O . ILE A 1 84 ? 12.994 -6.973 -0.231 1.00 92.94 84 ILE A O 1
ATOM 644 N N . VAL A 1 85 ? 12.560 -7.408 -2.394 1.00 91.38 85 VAL A N 1
ATOM 645 C CA . VAL A 1 85 ? 11.365 -8.226 -2.140 1.00 91.38 85 VAL A CA 1
ATOM 646 C C . VAL A 1 85 ? 11.714 -9.482 -1.343 1.00 91.38 85 VAL A C 1
ATOM 648 O O . VAL A 1 85 ? 11.077 -9.751 -0.324 1.00 91.38 85 VAL A O 1
ATOM 651 N N . TYR A 1 86 ? 12.736 -10.236 -1.753 1.00 93.06 86 TYR A N 1
ATOM 652 C CA . TYR A 1 86 ? 13.127 -11.454 -1.042 1.00 93.06 86 TYR A CA 1
ATOM 653 C C . TYR A 1 86 ? 13.673 -11.155 0.355 1.00 93.06 86 TYR A C 1
ATOM 655 O O . TYR A 1 86 ? 13.309 -11.850 1.304 1.00 93.06 86 TYR A O 1
ATOM 663 N N . ALA A 1 87 ? 14.470 -10.095 0.519 1.00 93.31 87 ALA A N 1
ATOM 664 C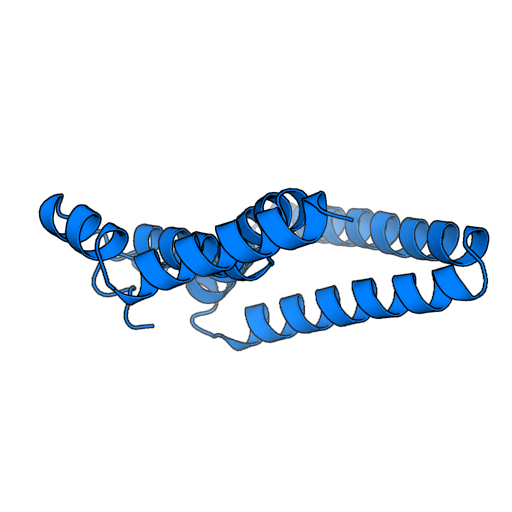 CA . ALA A 1 87 ? 14.920 -9.654 1.837 1.00 93.31 87 ALA A CA 1
ATOM 665 C C . ALA A 1 87 ? 13.730 -9.270 2.730 1.00 93.31 87 ALA A C 1
ATOM 667 O O . ALA A 1 87 ? 13.653 -9.708 3.877 1.00 93.31 87 ALA A O 1
ATOM 668 N N . GLY A 1 88 ? 12.763 -8.518 2.195 1.00 89.75 88 GLY A N 1
ATOM 669 C CA . GLY A 1 88 ? 11.538 -8.151 2.903 1.00 89.75 88 GLY A CA 1
ATOM 670 C C . GLY A 1 88 ? 10.701 -9.363 3.321 1.00 89.75 88 GLY A C 1
ATOM 671 O O . GLY A 1 88 ? 10.224 -9.411 4.453 1.00 89.75 88 GLY A O 1
ATOM 672 N N . LEU A 1 89 ? 10.571 -10.373 2.456 1.00 91.44 89 LEU A N 1
ATOM 673 C CA . LEU A 1 89 ? 9.883 -11.628 2.777 1.00 91.44 89 LEU A CA 1
ATOM 674 C C . LEU A 1 89 ? 10.590 -12.396 3.899 1.00 91.44 89 LEU A C 1
ATOM 676 O O . LEU A 1 89 ? 9.934 -12.830 4.845 1.00 91.44 89 LEU A O 1
ATOM 680 N N . VAL A 1 90 ? 11.916 -12.537 3.837 1.00 93.56 90 VAL A N 1
ATOM 681 C CA . VAL A 1 90 ? 12.698 -13.225 4.880 1.00 93.56 90 VAL A CA 1
ATOM 682 C C . VAL A 1 90 ? 12.605 -12.487 6.218 1.00 93.56 90 VAL A C 1
ATOM 684 O O . VAL A 1 90 ? 12.323 -13.103 7.244 1.00 93.56 90 VAL A O 1
ATOM 687 N N . LEU A 1 91 ? 12.781 -11.165 6.219 1.00 91.56 91 LEU A N 1
ATOM 688 C CA . LEU A 1 91 ? 12.687 -10.355 7.436 1.00 91.56 91 LEU A CA 1
ATOM 689 C C . LEU A 1 91 ? 11.263 -10.349 8.005 1.00 91.56 91 LEU A C 1
ATOM 691 O O . LEU A 1 91 ? 11.084 -10.495 9.213 1.00 91.56 91 LEU A O 1
ATOM 695 N N . GLY A 1 92 ? 10.250 -10.224 7.146 1.00 86.69 92 GLY A N 1
ATOM 696 C CA . GLY A 1 92 ? 8.843 -10.219 7.540 1.00 86.69 92 GLY A CA 1
ATOM 697 C C . GLY A 1 92 ? 8.405 -11.557 8.132 1.00 86.69 92 GLY A C 1
ATOM 698 O O . GLY A 1 92 ? 7.835 -11.594 9.222 1.00 86.69 92 GLY A O 1
ATOM 699 N N . THR A 1 93 ? 8.719 -12.665 7.456 1.00 86.69 93 THR A N 1
ATOM 700 C CA . THR A 1 93 ? 8.437 -14.017 7.969 1.00 86.69 93 THR A CA 1
ATOM 701 C C . THR A 1 93 ? 9.204 -14.294 9.258 1.00 86.69 93 THR A C 1
ATOM 703 O O . THR A 1 93 ? 8.601 -14.757 10.224 1.00 86.69 93 THR A O 1
ATOM 706 N N . GLY A 1 94 ? 10.489 -13.934 9.330 1.00 90.62 94 GLY A N 1
ATOM 707 C CA . GLY A 1 94 ? 11.300 -14.053 10.542 1.00 90.62 94 GLY A CA 1
ATOM 708 C C . GLY A 1 94 ? 10.720 -13.267 11.720 1.00 90.62 94 GLY A C 1
ATOM 709 O O . GLY A 1 94 ? 10.583 -13.817 12.813 1.00 90.62 94 GLY A O 1
ATOM 710 N N . ALA A 1 95 ? 10.295 -12.019 11.500 1.00 86.44 95 ALA A N 1
ATOM 711 C CA . ALA A 1 95 ? 9.635 -11.208 12.520 1.00 86.44 95 ALA A CA 1
ATOM 712 C C . ALA A 1 95 ? 8.336 -11.863 13.011 1.00 86.44 95 ALA A C 1
ATOM 714 O O . ALA A 1 95 ? 8.126 -11.976 14.217 1.00 86.44 95 ALA A O 1
ATOM 715 N N . VAL A 1 96 ? 7.490 -12.358 12.101 1.00 85.62 96 VAL A N 1
ATOM 716 C CA . VAL A 1 96 ? 6.258 -13.075 12.468 1.00 85.62 96 VAL A CA 1
ATOM 717 C C . VAL A 1 96 ? 6.573 -14.332 13.279 1.00 85.62 96 VAL A C 1
ATOM 719 O O . VAL A 1 96 ? 5.970 -14.535 14.330 1.00 85.62 96 VAL A O 1
ATOM 722 N N . VAL A 1 97 ? 7.539 -15.148 12.847 1.00 89.69 97 VAL A N 1
ATOM 723 C CA . VAL A 1 97 ? 7.959 -16.363 13.562 1.00 89.69 97 VAL A CA 1
ATOM 724 C C . VAL A 1 97 ? 8.449 -16.020 14.968 1.00 89.69 97 VAL A C 1
ATOM 726 O O . VAL A 1 97 ? 7.982 -16.624 15.931 1.00 89.69 97 VAL A O 1
ATOM 729 N N . ILE A 1 98 ? 9.316 -15.0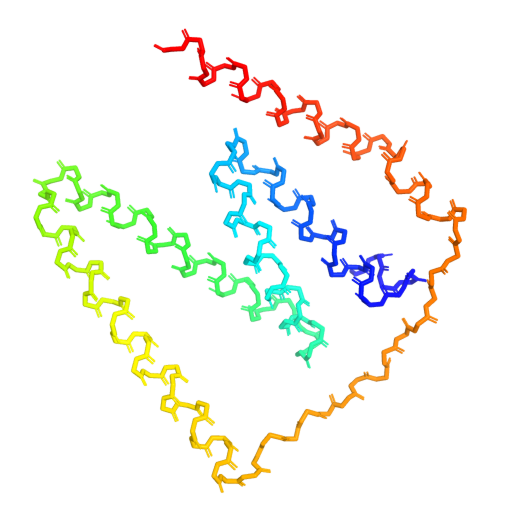16 15.121 1.00 89.75 98 ILE A N 1
ATOM 730 C CA . ILE A 1 98 ? 9.802 -14.567 16.434 1.00 89.75 98 ILE A CA 1
ATOM 731 C C . ILE A 1 98 ? 8.636 -14.105 17.311 1.00 89.75 98 ILE A C 1
ATOM 733 O O . ILE A 1 98 ? 8.548 -14.513 18.470 1.00 89.75 98 ILE A O 1
ATOM 737 N N . LEU A 1 99 ? 7.717 -13.294 16.782 1.00 85.56 99 LEU A N 1
ATOM 738 C CA . LEU A 1 99 ? 6.562 -12.797 17.534 1.00 85.56 99 LEU A CA 1
ATOM 739 C C . LEU A 1 99 ? 5.636 -13.938 17.995 1.00 85.56 99 LEU A C 1
ATOM 741 O O . LEU A 1 99 ? 5.146 -13.920 19.130 1.00 85.56 99 LEU A O 1
ATOM 745 N N . VAL A 1 100 ? 5.432 -14.951 17.147 1.00 86.56 100 VAL A N 1
ATOM 746 C CA . VAL A 1 100 ? 4.654 -16.158 17.470 1.00 86.56 100 VAL A CA 1
ATOM 747 C C . VAL A 1 100 ? 5.359 -16.993 18.543 1.00 86.56 100 VAL A C 1
ATOM 749 O O . VAL A 1 100 ? 4.742 -17.330 19.555 1.00 86.56 100 VAL A O 1
ATOM 752 N N . LEU A 1 101 ? 6.652 -17.287 18.369 1.00 89.25 101 LEU A N 1
ATOM 753 C CA . LEU A 1 101 ? 7.437 -18.112 19.297 1.00 89.25 101 LEU A CA 1
ATOM 754 C C . LEU A 1 101 ? 7.597 -17.455 20.673 1.00 89.25 101 LEU A C 1
ATOM 756 O O . LEU A 1 101 ? 7.516 -18.127 21.698 1.00 89.25 101 LEU A O 1
ATOM 760 N N . THR A 1 102 ? 7.761 -16.133 20.711 1.00 87.56 102 THR A N 1
ATOM 761 C CA . THR A 1 102 ? 7.882 -15.366 21.962 1.00 87.56 102 THR A CA 1
ATOM 762 C C . THR A 1 102 ? 6.533 -15.095 22.634 1.00 87.56 102 THR A C 1
ATOM 764 O O . THR A 1 102 ? 6.501 -14.483 23.701 1.00 87.56 102 THR A O 1
ATOM 767 N N . ARG A 1 103 ? 5.408 -15.522 22.029 1.00 75.25 103 ARG A N 1
ATOM 768 C CA . ARG A 1 103 ? 4.031 -15.193 22.459 1.00 75.25 103 ARG A CA 1
ATOM 769 C C . ARG A 1 103 ? 3.826 -13.693 22.721 1.00 75.25 103 ARG A C 1
ATOM 771 O O . ARG A 1 103 ? 2.964 -13.294 23.506 1.00 75.25 103 ARG A O 1
ATOM 778 N N . SER A 1 104 ? 4.623 -12.858 22.060 1.00 67.06 104 SER A N 1
ATOM 779 C CA . SER A 1 104 ? 4.595 -11.401 22.189 1.00 67.06 104 SER A CA 1
ATOM 780 C C . SER A 1 104 ? 3.563 -10.762 21.265 1.00 67.06 104 SER A C 1
ATOM 782 O O . SER A 1 104 ? 3.376 -9.548 21.317 1.00 67.06 104 SER A O 1
ATOM 784 N N . LEU A 1 105 ? 2.823 -11.574 20.494 1.00 61.22 105 LEU A N 1
ATOM 785 C CA . LEU A 1 105 ? 1.571 -11.195 19.836 1.00 61.22 105 LEU A CA 1
ATOM 786 C C . LEU A 1 105 ? 0.481 -10.883 20.872 1.00 61.22 105 LEU A C 1
ATOM 788 O O . LEU A 1 105 ? -0.555 -11.539 20.965 1.00 61.22 105 LEU A O 1
ATOM 792 N N . ARG A 1 106 ? 0.707 -9.846 21.670 1.00 57.47 106 ARG A N 1
ATOM 793 C CA . ARG A 1 106 ? -0.327 -9.180 22.444 1.00 57.47 106 ARG A CA 1
ATOM 794 C C . ARG A 1 106 ? -0.910 -8.114 21.539 1.00 57.47 106 ARG A C 1
ATOM 796 O O . ARG A 1 106 ? -0.536 -6.947 21.612 1.00 57.47 106 ARG A O 1
ATOM 803 N N . PHE A 1 107 ? -1.827 -8.521 20.668 1.00 54.88 107 PHE A N 1
ATOM 804 C CA . PHE A 1 107 ? -2.745 -7.562 20.074 1.00 54.88 107 PHE A CA 1
ATOM 805 C C . PHE A 1 107 ? -3.589 -7.016 21.223 1.00 54.88 107 PHE A C 1
ATOM 807 O O . PHE A 1 107 ? -4.558 -7.647 21.646 1.00 54.88 107 PHE A O 1
ATOM 814 N N . SER A 1 108 ? -3.178 -5.876 21.784 1.00 50.19 108 SER A N 1
ATOM 815 C CA . SER A 1 108 ? -4.083 -5.075 22.593 1.00 50.19 108 SER A CA 1
ATOM 816 C C . SER A 1 108 ? -5.250 -4.756 21.676 1.00 50.19 108 SER A C 1
ATOM 818 O O . SER A 1 108 ? -5.106 -4.008 20.709 1.00 50.19 108 SER A O 1
ATOM 820 N N . GLN A 1 109 ? -6.376 -5.427 21.901 1.00 55.47 109 GLN A N 1
ATOM 821 C CA . GLN A 1 109 ? -7.608 -5.115 21.208 1.00 55.47 109 GLN A CA 1
ATOM 822 C C . GLN A 1 109 ? -7.997 -3.717 21.680 1.00 55.47 109 GLN A C 1
ATOM 824 O O . GLN A 1 109 ? -8.655 -3.563 22.711 1.00 55.47 109 GLN A O 1
ATOM 829 N N . GLY A 1 110 ? -7.553 -2.684 20.958 1.00 56.38 110 GLY A N 1
ATOM 830 C CA . GLY A 1 110 ? -8.170 -1.370 21.059 1.00 56.38 110 GLY A CA 1
ATOM 831 C C . GLY A 1 110 ? -9.667 -1.606 20.911 1.00 56.38 110 GLY A C 1
ATOM 832 O O . GLY A 1 110 ? -10.070 -2.306 19.981 1.00 56.38 110 GLY A O 1
ATOM 833 N N . LYS A 1 111 ? -10.474 -1.163 21.885 1.00 56.56 111 LYS A N 1
ATOM 834 C CA . LYS A 1 111 ? -11.913 -1.466 21.935 1.00 56.56 111 LYS A CA 1
ATOM 835 C C . LYS A 1 111 ? -12.551 -1.028 20.616 1.00 56.56 111 LYS A C 1
ATOM 837 O O . LYS A 1 111 ? -12.851 0.153 20.447 1.00 56.56 111 LYS A O 1
ATOM 842 N N . ALA A 1 112 ? -12.727 -1.969 19.688 1.00 60.34 112 ALA A N 1
ATOM 843 C CA . ALA A 1 112 ? -13.222 -1.676 18.356 1.00 60.34 112 ALA A CA 1
ATOM 844 C C . ALA A 1 112 ? -14.632 -1.112 18.497 1.00 60.34 112 ALA A C 1
ATOM 846 O O . ALA A 1 112 ? -15.532 -1.760 19.044 1.00 60.34 112 ALA A O 1
ATOM 847 N N . ARG A 1 113 ? -14.839 0.117 18.031 1.00 65.06 113 ARG A N 1
ATOM 848 C CA . ARG A 1 113 ? -16.161 0.730 18.066 1.00 65.06 113 ARG A CA 1
ATOM 849 C C . ARG A 1 113 ? -16.963 0.095 16.936 1.00 65.06 113 ARG A C 1
ATOM 851 O O . ARG A 1 113 ? -16.755 0.413 15.770 1.00 65.06 113 ARG A O 1
ATOM 858 N N . GLN A 1 114 ? -17.861 -0.831 17.250 1.00 61.06 114 GLN A N 1
ATOM 859 C CA . GLN A 1 114 ? -18.782 -1.380 16.256 1.00 61.06 114 GLN A CA 1
ATOM 860 C C . GLN A 1 114 ? -20.013 -0.488 16.144 1.00 61.06 114 GLN A C 1
ATOM 862 O O . GLN A 1 114 ? -20.845 -0.534 17.038 1.00 61.06 114 GLN A O 1
ATOM 867 N N . LEU A 1 115 ? -20.172 0.285 15.062 1.00 62.78 115 LEU A N 1
ATOM 868 C CA . LEU A 1 115 ? -21.486 0.822 14.674 1.00 62.78 115 LEU A CA 1
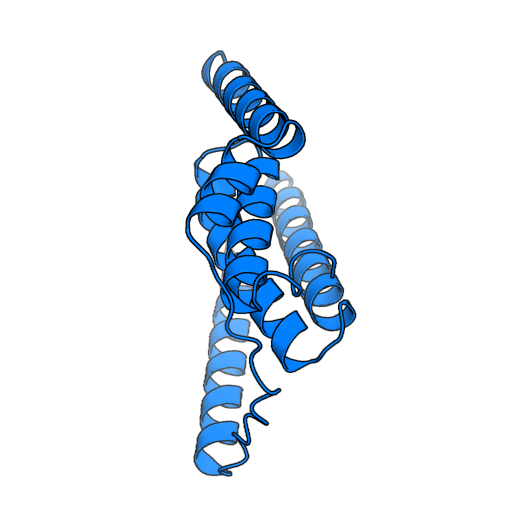ATOM 869 C C . LEU A 1 115 ? -21.564 1.131 13.171 1.00 62.78 115 LEU A C 1
ATOM 871 O O . LEU A 1 115 ? -21.214 2.234 12.755 1.00 62.78 115 LEU A O 1
ATOM 875 N N . VAL A 1 116 ? -22.151 0.225 12.381 1.00 57.91 116 VAL A N 1
ATOM 876 C CA . VAL A 1 116 ? -22.636 0.540 11.024 1.00 57.91 116 VAL A CA 1
ATOM 877 C C . VAL A 1 116 ? -24.149 0.348 10.974 1.00 57.91 116 VAL A C 1
ATOM 879 O O . VAL A 1 116 ? -24.664 -0.741 11.182 1.00 57.91 116 VAL A O 1
ATOM 882 N N . ASN A 1 117 ? -24.864 1.435 10.690 1.00 61.88 117 ASN A N 1
ATOM 883 C CA . ASN A 1 117 ? -26.311 1.467 10.497 1.00 61.88 117 ASN A CA 1
ATOM 884 C C . ASN A 1 117 ? -26.575 1.661 8.989 1.00 61.88 117 ASN A C 1
ATOM 886 O O . ASN A 1 117 ? -25.960 2.547 8.386 1.00 61.88 117 ASN A O 1
ATOM 890 N N . GLY A 1 118 ? -27.460 0.877 8.360 1.00 59.84 118 GLY A N 1
ATOM 891 C CA . GLY A 1 118 ? -27.570 0.783 6.887 1.00 59.84 118 GLY A CA 1
ATOM 892 C C . GLY A 1 118 ? -27.816 2.109 6.143 1.00 59.84 118 GLY A C 1
ATOM 893 O O . GLY A 1 118 ? -27.363 2.293 5.014 1.00 59.84 118 GLY A O 1
ATOM 894 N N . LYS A 1 119 ? -28.456 3.089 6.795 1.00 62.66 119 LYS A N 1
ATOM 895 C CA . LYS A 1 119 ? -28.678 4.440 6.239 1.00 62.66 119 LYS A CA 1
ATOM 896 C C . LYS A 1 119 ? -27.380 5.245 6.066 1.00 62.66 119 LYS A C 1
ATOM 898 O O . LYS A 1 119 ? -27.281 6.062 5.156 1.00 62.66 119 LYS A O 1
ATOM 903 N N . ARG A 1 120 ? -26.372 5.010 6.912 1.00 66.62 120 ARG A N 1
ATOM 904 C CA . ARG A 1 120 ? -25.091 5.742 6.889 1.00 66.62 120 ARG A CA 1
ATOM 905 C C . ARG A 1 120 ? -24.12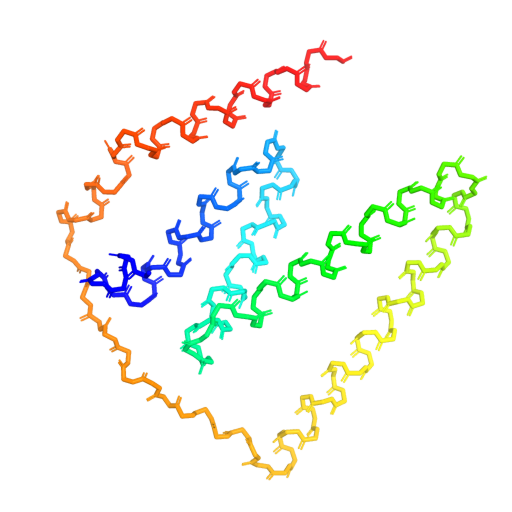1 5.199 5.844 1.00 66.62 120 ARG A C 1
ATOM 907 O O . ARG A 1 120 ? -23.360 5.974 5.279 1.00 66.62 120 ARG A O 1
ATOM 914 N N . PHE A 1 121 ? -24.210 3.902 5.541 1.00 71.88 121 PHE A N 1
ATOM 915 C CA . PHE A 1 121 ? -23.491 3.287 4.426 1.00 71.88 121 PHE A CA 1
ATOM 916 C C . PHE A 1 121 ? -23.892 3.965 3.109 1.00 71.88 121 PHE A C 1
ATOM 918 O O . PHE A 1 121 ? -23.045 4.542 2.436 1.00 71.88 121 PHE A O 1
ATOM 925 N N . LYS A 1 122 ? -25.200 4.037 2.814 1.00 76.19 122 LYS A N 1
ATOM 926 C CA . LYS A 1 122 ? -25.722 4.743 1.628 1.00 76.19 122 LYS A CA 1
ATOM 927 C C . LYS A 1 122 ? -25.285 6.213 1.567 1.00 76.19 122 LYS A C 1
ATOM 929 O O . LYS A 1 122 ? -24.903 6.683 0.503 1.00 76.19 122 LYS A O 1
ATOM 934 N N . GLY A 1 123 ? -25.283 6.913 2.705 1.00 81.12 123 GLY A N 1
ATOM 935 C CA . GLY A 1 123 ? -24.850 8.312 2.779 1.00 81.12 123 GLY A CA 1
ATOM 936 C C . GLY A 1 123 ? -23.379 8.546 2.415 1.00 81.12 123 GLY A C 1
ATOM 937 O O . GLY A 1 123 ? -23.059 9.594 1.870 1.00 81.12 123 GLY A O 1
ATOM 938 N N . PHE A 1 124 ? -22.485 7.585 2.670 1.00 84.25 124 PHE A N 1
ATOM 939 C CA . PHE A 1 124 ? -21.081 7.686 2.260 1.00 84.25 124 PHE A 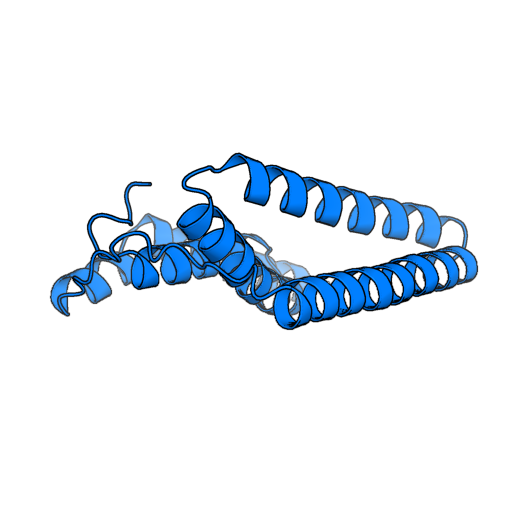CA 1
ATOM 940 C C . PHE A 1 124 ? -20.906 7.474 0.751 1.00 84.25 124 PHE A C 1
ATOM 942 O O . PHE A 1 124 ? -20.273 8.298 0.092 1.00 84.25 124 PHE A O 1
ATOM 949 N N . PHE A 1 125 ? -21.500 6.415 0.193 1.00 85.38 125 PHE A N 1
ATOM 950 C CA . PHE A 1 125 ? -21.366 6.104 -1.238 1.00 85.38 125 PHE A CA 1
ATOM 951 C C . PHE A 1 125 ? -22.016 7.149 -2.146 1.00 85.38 125 PHE A C 1
ATOM 953 O O . PHE A 1 125 ? -21.528 7.390 -3.243 1.00 85.38 125 PHE A O 1
ATOM 960 N N . LEU A 1 126 ? -23.080 7.799 -1.674 1.00 87.56 126 LEU A N 1
ATOM 961 C CA . LEU A 1 126 ? -23.757 8.882 -2.388 1.00 87.56 126 LEU A CA 1
ATOM 962 C C . LEU A 1 126 ? -23.231 10.272 -2.004 1.00 87.56 126 LEU A C 1
ATOM 964 O O . LEU A 1 126 ? -23.805 11.281 -2.407 1.00 87.56 126 LEU A O 1
ATOM 968 N N . SER A 1 127 ? -22.166 10.351 -1.200 1.00 87.81 127 SER A N 1
ATOM 969 C CA . SER A 1 127 ? -21.584 11.639 -0.830 1.00 87.81 127 SER A CA 1
ATOM 970 C C . SER A 1 127 ? -20.891 12.285 -2.029 1.00 87.81 127 SER A C 1
ATOM 972 O O . SER A 1 127 ? -20.230 11.610 -2.818 1.00 87.81 127 SER A O 1
ATOM 974 N N . VAL A 1 128 ? -20.999 13.612 -2.132 1.00 89.56 128 VAL A N 1
ATOM 975 C CA . VAL A 1 128 ? -20.361 14.401 -3.199 1.00 89.56 128 VAL A CA 1
ATOM 976 C C . VAL A 1 128 ? -18.864 14.075 -3.353 1.00 89.56 128 VAL A C 1
ATOM 978 O O . VAL A 1 128 ? -18.449 13.823 -4.481 1.00 89.56 128 VAL A O 1
ATOM 981 N N . PRO A 1 129 ? -18.049 13.972 -2.278 1.00 87.38 129 PRO A N 1
ATOM 982 C CA . PRO A 1 129 ? -16.637 13.616 -2.420 1.00 87.38 129 PRO A CA 1
ATOM 983 C C . PRO A 1 129 ? -16.412 12.233 -3.039 1.00 87.38 129 PRO A C 1
ATOM 985 O O . PRO A 1 129 ? -15.539 12.094 -3.887 1.00 87.38 129 PRO A O 1
ATOM 988 N N . MET A 1 130 ? -17.205 11.224 -2.661 1.00 91.75 130 MET A N 1
ATOM 989 C CA . MET A 1 130 ? -17.081 9.878 -3.230 1.00 91.75 130 MET A CA 1
ATOM 990 C C . MET A 1 130 ? -17.441 9.869 -4.718 1.00 91.75 130 MET A C 1
ATOM 992 O O . MET A 1 130 ? -16.710 9.298 -5.524 1.00 91.75 130 MET A O 1
ATOM 996 N N . LEU A 1 131 ? -18.535 10.539 -5.094 1.00 92.25 131 LEU A N 1
ATOM 997 C CA . LEU A 1 131 ? -18.938 10.658 -6.497 1.00 92.25 131 LEU A CA 1
ATOM 998 C C . LEU A 1 131 ? -17.855 11.354 -7.333 1.00 92.25 131 LEU A C 1
ATOM 1000 O O . LEU A 1 131 ? -17.539 10.888 -8.425 1.00 92.25 131 LEU A O 1
ATOM 1004 N N . ILE A 1 132 ? -17.237 12.411 -6.795 1.00 91.94 132 ILE A N 1
ATOM 1005 C CA . ILE A 1 132 ? -16.098 13.084 -7.432 1.00 91.94 132 ILE A CA 1
ATOM 1006 C C . ILE A 1 132 ? -14.909 12.127 -7.571 1.00 91.94 132 ILE A C 1
ATOM 1008 O O . ILE A 1 132 ? -14.347 12.030 -8.657 1.00 91.94 132 ILE A O 1
ATOM 1012 N N . SER A 1 133 ? -14.534 11.390 -6.519 1.00 89.44 133 SER A N 1
ATOM 1013 C CA . SER A 1 133 ? -13.421 10.430 -6.582 1.00 89.44 13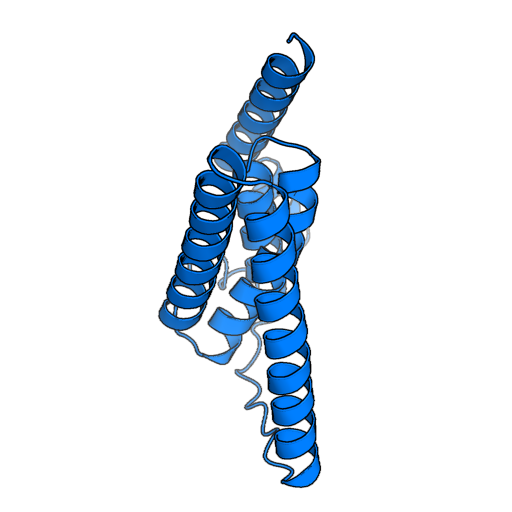3 SER A CA 1
ATOM 1014 C C . SER A 1 133 ? -13.637 9.359 -7.653 1.00 89.44 133 SER A C 1
ATOM 1016 O O . SER A 1 133 ? -12.709 9.048 -8.397 1.00 89.44 133 SER A O 1
ATOM 1018 N N . VAL A 1 134 ? -14.858 8.831 -7.773 1.00 92.31 134 VAL A N 1
ATOM 1019 C CA . VAL A 1 134 ? -15.207 7.861 -8.822 1.00 92.31 134 VAL A CA 1
ATOM 1020 C C . VAL A 1 134 ? -15.145 8.505 -10.208 1.00 92.31 134 VAL A C 1
ATOM 1022 O O . VAL A 1 134 ? -14.545 7.930 -11.112 1.00 92.31 134 VAL A O 1
ATOM 1025 N N . ALA A 1 135 ? -15.711 9.701 -10.386 1.00 92.56 135 ALA A N 1
ATOM 1026 C CA . ALA A 1 135 ? -15.687 10.400 -11.671 1.00 92.56 135 ALA A CA 1
ATOM 1027 C C . ALA A 1 135 ? -14.253 10.697 -12.140 1.00 92.56 135 ALA A C 1
ATOM 1029 O O . ALA A 1 135 ? -13.916 10.442 -13.295 1.00 92.56 135 ALA A O 1
ATOM 1030 N N . VAL A 1 136 ? -13.392 11.169 -11.234 1.00 91.81 136 VAL A N 1
ATOM 1031 C CA . VAL A 1 136 ? -11.969 11.415 -11.506 1.00 91.81 136 VAL A CA 1
ATOM 1032 C C . VAL A 1 136 ? -11.262 10.118 -11.895 1.00 91.81 136 VAL A C 1
ATOM 1034 O O . VAL A 1 136 ? -10.545 10.092 -12.892 1.00 91.81 136 VAL A O 1
ATOM 1037 N N . PHE A 1 137 ? -11.494 9.026 -11.167 1.00 91.69 137 PHE A N 1
ATOM 1038 C CA . PHE A 1 137 ? -10.908 7.726 -11.492 1.00 91.69 137 PHE A CA 1
ATOM 1039 C C . PHE A 1 137 ? -11.303 7.242 -12.896 1.00 91.69 137 PHE A C 1
ATOM 1041 O O . PHE A 1 137 ? -10.438 6.851 -13.680 1.00 91.69 137 PHE A O 1
ATOM 1048 N N . LEU A 1 138 ? -12.591 7.326 -13.245 1.00 91.94 138 LEU A N 1
ATOM 1049 C CA . LEU A 1 138 ? -13.085 6.956 -14.575 1.00 91.94 138 LEU A CA 1
ATOM 1050 C C . LEU A 1 138 ? -12.496 7.844 -15.677 1.00 91.94 138 LEU A C 1
ATOM 1052 O O . LEU A 1 138 ? -12.145 7.345 -16.744 1.00 91.94 138 LEU A O 1
ATOM 1056 N N . PHE A 1 139 ? -12.346 9.141 -15.412 1.00 91.38 139 PHE A N 1
ATOM 1057 C CA . PHE A 1 139 ? -11.703 10.076 -16.331 1.00 91.38 139 PHE A CA 1
ATOM 1058 C C . PHE A 1 139 ? -10.232 9.715 -16.589 1.00 91.38 139 PHE A C 1
ATOM 1060 O O . PHE A 1 139 ? -9.813 9.660 -17.745 1.00 91.38 139 PHE A O 1
ATOM 1067 N N . PHE A 1 140 ? -9.460 9.404 -15.543 1.00 89.00 140 PHE A N 1
ATOM 1068 C CA . PHE A 1 140 ? -8.072 8.959 -15.698 1.00 89.00 140 PHE A CA 1
ATOM 1069 C C . PHE A 1 140 ? -7.971 7.645 -16.480 1.00 89.00 140 PHE A C 1
ATOM 1071 O O . PHE A 1 140 ? -7.144 7.547 -17.386 1.00 89.00 140 PHE A O 1
ATOM 1078 N N . ILE A 1 141 ? -8.846 6.672 -16.203 1.00 89.75 141 ILE A N 1
ATOM 1079 C CA . ILE A 1 141 ? -8.928 5.434 -16.991 1.00 89.75 141 ILE A CA 1
ATOM 1080 C C . ILE A 1 141 ? -9.192 5.753 -18.462 1.00 89.75 141 ILE A C 1
ATOM 1082 O O . ILE A 1 141 ? -8.502 5.218 -19.327 1.00 89.75 141 ILE A O 1
ATOM 1086 N N . ALA A 1 142 ? -10.163 6.618 -18.759 1.00 87.69 142 ALA A N 1
ATOM 1087 C CA . ALA A 1 142 ? -10.492 6.973 -20.135 1.00 87.69 142 ALA A CA 1
ATOM 1088 C C . ALA A 1 142 ? -9.285 7.590 -20.857 1.00 87.69 142 ALA A C 1
ATOM 1090 O O . ALA A 1 142 ? -8.951 7.152 -21.951 1.00 87.69 142 ALA A O 1
ATOM 1091 N N . ILE A 1 143 ? -8.574 8.530 -20.226 1.00 87.56 143 ILE A N 1
ATOM 1092 C CA . ILE A 1 143 ? -7.373 9.147 -20.811 1.00 87.56 143 ILE A CA 1
ATOM 1093 C C . ILE A 1 143 ? -6.275 8.119 -21.085 1.00 87.56 143 ILE A C 1
ATOM 1095 O O . ILE A 1 143 ? -5.663 8.148 -22.151 1.00 87.56 143 ILE A O 1
ATOM 1099 N N . VAL A 1 144 ? -6.000 7.233 -20.126 1.00 80.88 144 VAL A N 1
ATOM 1100 C CA . VAL A 1 144 ? -4.907 6.257 -20.246 1.00 80.88 144 VAL A CA 1
ATOM 1101 C C . VAL A 1 144 ? -5.174 5.246 -21.363 1.00 80.88 144 VAL A C 1
ATOM 1103 O O . VAL A 1 144 ? -4.229 4.842 -22.024 1.00 80.88 144 VAL A O 1
ATOM 1106 N N . ASN A 1 145 ? -6.435 4.881 -21.609 1.00 75.00 145 ASN A N 1
ATOM 1107 C CA . ASN A 1 145 ? -6.811 3.921 -22.656 1.00 75.00 145 ASN A CA 1
ATOM 1108 C C . ASN A 1 145 ? -7.011 4.547 -24.051 1.00 75.00 145 ASN A C 1
ATOM 1110 O O . ASN A 1 145 ? -7.292 3.822 -25.000 1.00 75.00 145 ASN A O 1
ATOM 1114 N N . ILE A 1 146 ? -6.922 5.875 -24.180 1.00 76.12 146 ILE A N 1
ATOM 1115 C CA . ILE A 1 146 ? -6.992 6.578 -25.475 1.00 76.12 146 ILE A CA 1
ATOM 1116 C C . ILE A 1 146 ? -5.591 6.733 -26.109 1.00 76.12 146 ILE A C 1
ATOM 1118 O O . ILE A 1 146 ? -5.490 7.078 -27.285 1.00 76.12 146 ILE A O 1
ATOM 1122 N N . LYS A 1 147 ? -4.516 6.468 -25.354 1.00 52.88 147 LYS A N 1
ATOM 1123 C CA . LYS A 1 147 ? -3.141 6.378 -25.872 1.00 52.88 147 LYS A CA 1
ATOM 1124 C C . LYS A 1 147 ? -2.829 4.974 -26.371 1.00 52.88 147 LYS A C 1
ATOM 1126 O O . LYS A 1 147 ? -2.080 4.895 -27.367 1.00 52.88 147 LYS A O 1
#

Radius of gyration: 18.65 Å; Cα contacts (8 Å, |Δi|>4): 113; chains: 1; bounding box: 48×32×48 Å

Mean predicted aligned error: 7.45 Å

Sequence (147 aa):
QPLRRYGDHFAVFATALVFGLAHGTVSGFVFAFFVGLVLGYAVFLSESLWPAILIHFLNNLYASGITEIGNISANAAILISNIIVYAGLVLGTGAVVILVLTRSLRFSQGKARQLVNGKRFKGFFLSVPMLISVAVFLFFIAIVNIK

Secondary structure (DSSP, 8-state):
-TTGGG-HHHHHHHHHHHHHHTT-SHHHHHHHHHHHHHHHHHHHHHS-SHHHHHHHHHHHHHHHHHHHHHHH-HHHHHHHHHHHHHHHHHHHHHHHHHHHHTT--------------HHHHHHHHTSHHHHHHHHHHHHHHHHHHT-